Protein AF-A0A8T6M2P7-F1 (afdb_monomer)

Mean predicted aligned error: 11.7 Å

Structure (mmCIF, N/CA/C/O backbone):
data_AF-A0A8T6M2P7-F1
#
_entry.id   AF-A0A8T6M2P7-F1
#
loop_
_atom_site.group_PDB
_atom_site.id
_atom_site.type_symbol
_atom_site.label_atom_id
_atom_site.label_alt_id
_atom_site.label_comp_id
_atom_site.label_asym_id
_atom_site.label_entity_id
_atom_site.label_seq_id
_atom_site.pdbx_PDB_ins_code
_atom_site.Cartn_x
_atom_site.Cartn_y
_atom_site.Cartn_z
_atom_site.occupancy
_atom_site.B_iso_or_equiv
_atom_site.auth_seq_id
_atom_site.auth_comp_id
_atom_site.auth_asym_id
_atom_site.auth_atom_id
_atom_site.pdbx_PDB_model_num
ATOM 1 N N . MET A 1 1 ? 27.983 -10.995 -62.025 1.00 60.03 1 MET A N 1
ATOM 2 C CA . MET A 1 1 ? 27.140 -9.957 -61.396 1.00 60.03 1 MET A CA 1
ATOM 3 C C . MET A 1 1 ? 27.778 -8.619 -61.694 1.00 60.03 1 MET A C 1
ATOM 5 O O . MET A 1 1 ? 28.955 -8.436 -61.395 1.00 60.03 1 MET A O 1
ATOM 9 N N . LYS A 1 2 ? 27.088 -7.761 -62.441 1.00 78.69 2 LYS A N 1
ATOM 10 C CA . LYS A 1 2 ? 27.677 -6.520 -62.961 1.00 78.69 2 LYS A CA 1
ATOM 11 C C . LYS A 1 2 ? 27.870 -5.555 -61.789 1.00 78.69 2 LYS A C 1
ATOM 13 O O . LYS A 1 2 ? 26.997 -5.459 -60.938 1.00 78.69 2 LYS A O 1
ATOM 18 N N . LYS A 1 3 ? 28.987 -4.817 -61.749 1.00 79.62 3 LYS A N 1
ATOM 19 C CA . LYS A 1 3 ? 29.304 -3.851 -60.669 1.00 79.62 3 LYS A CA 1
ATOM 20 C C . LYS A 1 3 ? 28.140 -2.888 -60.363 1.00 79.62 3 LYS A C 1
ATOM 22 O O . LYS A 1 3 ? 27.962 -2.479 -59.227 1.00 79.62 3 LYS A O 1
ATOM 27 N N . ILE A 1 4 ? 27.316 -2.589 -61.368 1.00 85.81 4 ILE A N 1
ATOM 28 C CA . ILE A 1 4 ? 26.108 -1.759 -61.261 1.00 85.81 4 ILE A CA 1
ATOM 29 C C . ILE A 1 4 ? 25.010 -2.430 -60.412 1.00 85.81 4 ILE A C 1
ATOM 31 O O . ILE A 1 4 ? 24.391 -1.764 -59.592 1.00 85.81 4 ILE A O 1
ATOM 35 N N . GLU A 1 5 ? 24.800 -3.744 -60.543 1.00 84.06 5 GLU A N 1
ATOM 36 C CA . GLU A 1 5 ? 23.811 -4.495 -59.746 1.00 84.06 5 GLU A CA 1
ATOM 37 C C . GLU A 1 5 ? 24.174 -4.463 -58.256 1.00 84.06 5 GLU A C 1
ATOM 39 O O . GLU A 1 5 ? 23.307 -4.291 -57.404 1.00 84.06 5 GLU A O 1
ATOM 44 N N . GLN A 1 6 ? 25.469 -4.539 -57.937 1.00 87.31 6 GLN A N 1
ATOM 45 C CA . GLN A 1 6 ? 25.955 -4.449 -56.557 1.00 87.31 6 GLN A CA 1
ATOM 46 C C . GLN A 1 6 ? 25.740 -3.053 -55.953 1.00 87.31 6 GLN A C 1
ATOM 48 O O . GLN A 1 6 ? 25.388 -2.942 -54.781 1.00 87.31 6 GLN A O 1
ATOM 53 N N . ILE A 1 7 ? 25.900 -1.993 -56.752 1.00 90.19 7 ILE A N 1
ATOM 54 C CA . ILE A 1 7 ? 25.670 -0.608 -56.311 1.00 90.19 7 ILE A CA 1
ATOM 55 C C . ILE A 1 7 ? 24.182 -0.365 -56.030 1.00 90.19 7 ILE A C 1
ATOM 57 O O . ILE A 1 7 ? 23.840 0.251 -55.022 1.00 90.19 7 ILE A O 1
ATOM 61 N N . LEU A 1 8 ? 23.291 -0.886 -56.878 1.00 90.62 8 LEU A N 1
ATOM 62 C CA . LEU A 1 8 ? 21.844 -0.754 -56.686 1.00 90.62 8 LEU A CA 1
ATOM 63 C C . LEU A 1 8 ? 21.366 -1.473 -55.418 1.00 90.62 8 LEU A C 1
ATOM 65 O O . LEU A 1 8 ? 20.570 -0.917 -54.663 1.00 90.62 8 LEU A O 1
ATOM 69 N N . ILE A 1 9 ? 21.900 -2.666 -55.144 1.00 91.31 9 ILE A N 1
ATOM 70 C CA . ILE A 1 9 ? 21.602 -3.409 -53.911 1.00 91.31 9 ILE A CA 1
ATOM 71 C C . ILE A 1 9 ? 22.096 -2.637 -52.679 1.00 91.31 9 ILE A C 1
ATOM 73 O O . ILE A 1 9 ? 21.361 -2.513 -51.700 1.00 91.31 9 ILE A O 1
ATOM 77 N N . ALA A 1 10 ? 23.302 -2.064 -52.731 1.00 89.62 10 ALA A N 1
ATOM 78 C CA . ALA A 1 10 ? 23.841 -1.274 -51.625 1.00 89.62 10 ALA A CA 1
ATOM 79 C C . ALA A 1 10 ? 22.980 -0.034 -51.317 1.00 89.62 10 ALA A C 1
ATOM 81 O O . ALA A 1 10 ? 22.685 0.239 -50.154 1.00 89.62 10 ALA A O 1
ATOM 82 N N . LEU A 1 11 ? 22.519 0.682 -52.348 1.00 90.31 11 LEU A N 1
ATOM 83 C CA . LEU A 1 11 ? 21.646 1.849 -52.185 1.00 90.31 11 LEU A CA 1
ATOM 84 C C . LEU A 1 11 ? 20.274 1.480 -51.607 1.00 90.31 11 LEU A C 1
ATOM 86 O O . LEU A 1 11 ? 19.764 2.195 -50.745 1.00 90.31 11 LEU A O 1
ATOM 90 N N . ALA A 1 12 ? 19.703 0.349 -52.029 1.00 89.44 12 ALA A N 1
ATOM 91 C CA . ALA A 1 12 ? 18.436 -0.139 -51.494 1.00 89.44 12 ALA A CA 1
ATOM 92 C C . ALA A 1 12 ? 18.533 -0.455 -49.990 1.00 89.44 12 ALA A C 1
ATOM 94 O O . ALA A 1 12 ? 17.658 -0.064 -49.219 1.00 89.44 12 ALA A O 1
ATOM 95 N N . ILE A 1 13 ? 19.624 -1.094 -49.555 1.00 89.44 13 ILE A N 1
ATOM 96 C CA . ILE A 1 13 ? 19.855 -1.421 -48.140 1.00 89.44 13 ILE A CA 1
ATOM 97 C C . ILE A 1 13 ? 20.006 -0.147 -47.298 1.00 89.44 13 ILE A C 1
ATOM 99 O O . ILE A 1 13 ? 19.407 -0.042 -46.229 1.00 89.44 13 ILE A O 1
ATOM 103 N N . ILE A 1 14 ? 20.751 0.848 -47.788 1.00 87.94 14 ILE A N 1
ATOM 104 C CA . ILE A 1 14 ? 20.923 2.134 -47.093 1.00 87.94 14 ILE A CA 1
ATOM 105 C C . ILE A 1 14 ? 19.579 2.860 -46.947 1.00 87.94 14 ILE A C 1
ATOM 107 O O . ILE A 1 14 ? 19.280 3.381 -45.874 1.00 87.94 14 ILE A O 1
ATOM 111 N N . GLY A 1 15 ? 18.743 2.846 -47.989 1.00 85.44 15 GLY A N 1
ATOM 112 C CA . GLY A 1 15 ? 17.400 3.427 -47.940 1.00 85.44 15 GLY A CA 1
ATOM 113 C C . GLY A 1 15 ? 16.510 2.785 -46.873 1.00 85.44 15 GLY A C 1
ATOM 114 O O . GLY A 1 15 ? 15.814 3.491 -46.146 1.00 85.44 15 GLY A O 1
ATOM 115 N N . ILE A 1 16 ? 16.584 1.460 -46.720 1.00 83.94 16 ILE A N 1
ATOM 116 C CA . ILE A 1 16 ? 15.831 0.721 -45.694 1.00 83.94 16 ILE A CA 1
ATOM 117 C C . ILE A 1 16 ? 16.305 1.093 -44.284 1.00 83.94 16 ILE A C 1
ATOM 119 O O . ILE A 1 16 ? 15.477 1.288 -43.399 1.00 83.94 16 ILE A O 1
ATOM 123 N N . ILE A 1 17 ? 17.614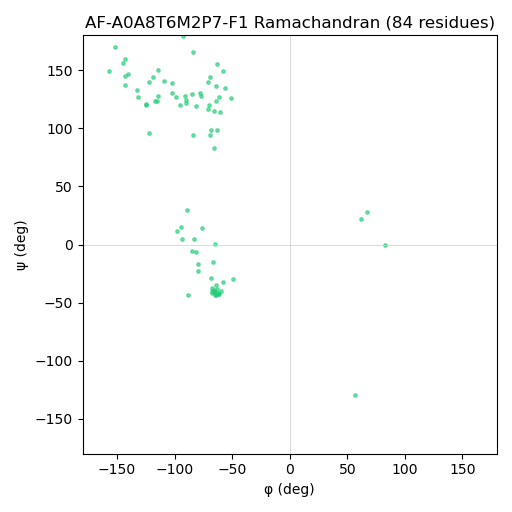 1.252 -44.073 1.00 82.06 17 ILE A N 1
ATOM 124 C CA . ILE A 1 17 ? 18.181 1.609 -42.761 1.00 82.06 17 ILE A CA 1
ATOM 125 C C . ILE A 1 17 ? 17.716 3.002 -42.303 1.00 82.06 17 ILE A C 1
ATOM 127 O O . ILE A 1 17 ? 17.475 3.205 -41.115 1.00 82.06 17 ILE A O 1
ATOM 131 N N . ILE A 1 18 ? 17.532 3.948 -43.230 1.00 81.69 18 ILE A N 1
ATOM 132 C CA . ILE A 1 18 ? 17.046 5.307 -42.922 1.00 81.69 18 ILE A CA 1
ATO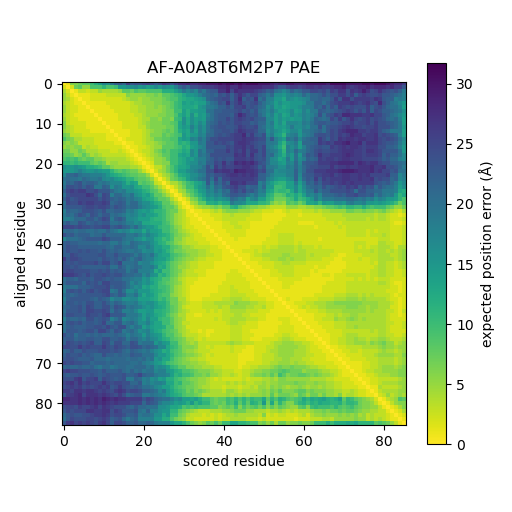M 133 C C . ILE A 1 18 ? 15.578 5.296 -42.463 1.00 81.69 18 ILE A C 1
ATOM 135 O O . ILE A 1 18 ? 15.178 6.147 -41.670 1.00 81.69 18 ILE A O 1
ATOM 139 N N . LEU A 1 19 ? 14.783 4.327 -42.927 1.00 78.38 19 LEU A N 1
ATOM 140 C CA . LEU A 1 19 ? 13.366 4.191 -42.575 1.00 78.38 19 LEU A CA 1
ATOM 141 C C . LEU A 1 19 ? 13.134 3.511 -41.220 1.00 78.38 19 LEU A C 1
ATOM 143 O O . LEU A 1 19 ? 11.991 3.459 -40.767 1.00 78.38 19 LEU A O 1
ATOM 147 N N . ILE A 1 20 ? 14.179 3.000 -40.560 1.00 78.69 20 ILE A N 1
ATOM 148 C CA . ILE A 1 20 ? 14.034 2.388 -39.239 1.00 78.69 20 ILE A CA 1
ATOM 149 C C . ILE A 1 20 ? 13.753 3.507 -38.222 1.00 78.69 20 ILE A C 1
ATOM 151 O O . ILE A 1 20 ? 14.606 4.377 -38.010 1.00 78.69 20 ILE A O 1
ATOM 155 N N . PRO A 1 21 ? 12.574 3.519 -37.574 1.00 76.88 21 PRO A N 1
ATOM 156 C CA . PRO A 1 21 ? 12.251 4.538 -36.591 1.00 76.88 21 PRO A CA 1
ATOM 157 C C . PRO A 1 2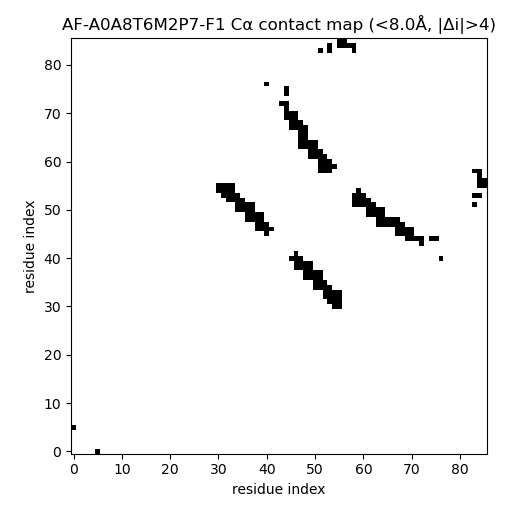1 ? 13.249 4.471 -35.430 1.00 76.88 21 PRO A C 1
ATOM 159 O O . PRO A 1 21 ? 13.439 3.427 -34.806 1.00 76.88 21 PRO A O 1
ATOM 162 N N . LYS A 1 22 ? 13.866 5.613 -35.103 1.00 70.06 22 LYS A N 1
ATOM 163 C CA . LYS A 1 22 ? 14.845 5.754 -34.004 1.00 70.06 22 LYS A CA 1
ATOM 164 C C . LYS A 1 22 ? 14.259 5.510 -32.605 1.00 70.06 22 LYS A C 1
ATOM 166 O O . LYS A 1 22 ? 14.965 5.641 -31.614 1.00 70.06 22 LYS A O 1
ATOM 171 N N . THR A 1 23 ? 12.973 5.190 -32.507 1.00 62.69 23 THR A N 1
ATOM 172 C CA . THR A 1 23 ? 12.209 5.117 -31.259 1.00 62.69 23 THR A CA 1
ATOM 173 C C . THR A 1 23 ? 12.074 3.702 -30.696 1.00 62.69 23 THR A C 1
ATOM 175 O O . THR A 1 23 ? 11.330 3.504 -29.743 1.00 62.69 23 THR A O 1
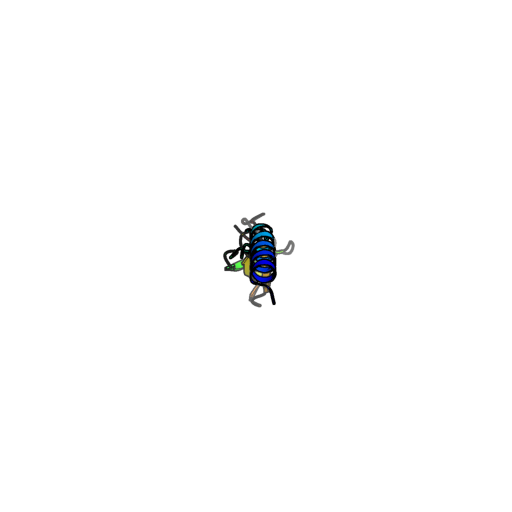ATOM 178 N N . PHE A 1 24 ? 12.820 2.718 -31.213 1.00 61.84 24 PHE A N 1
ATOM 179 C CA . PHE A 1 24 ? 12.822 1.349 -30.674 1.00 61.84 24 PHE A CA 1
ATOM 180 C C . PHE A 1 24 ? 13.621 1.182 -29.367 1.00 61.84 24 PHE A C 1
ATOM 182 O O . PHE A 1 24 ? 13.911 0.068 -28.941 1.00 61.84 24 PHE A O 1
ATOM 189 N N . THR A 1 25 ? 13.984 2.276 -28.701 1.00 68.88 25 THR A N 1
ATOM 190 C CA . THR A 1 25 ? 14.395 2.223 -27.300 1.00 68.88 25 THR A CA 1
ATOM 191 C C . THR A 1 25 ? 13.123 2.256 -26.460 1.00 68.88 25 THR A C 1
ATOM 193 O O . THR A 1 25 ? 12.575 3.330 -26.202 1.00 68.88 25 THR A O 1
ATOM 196 N N . GLY A 1 26 ? 12.608 1.086 -26.075 1.00 60.44 26 GLY A N 1
ATOM 197 C CA . GLY A 1 26 ? 11.534 1.009 -25.087 1.00 60.44 26 GLY A CA 1
ATOM 198 C C . GLY A 1 26 ? 11.933 1.820 -23.855 1.00 60.44 26 GLY A C 1
ATOM 199 O O . GLY A 1 26 ? 13.024 1.626 -23.317 1.00 60.44 26 GLY A O 1
ATOM 200 N N . LYS A 1 27 ? 11.087 2.767 -23.434 1.00 60.62 27 LYS A N 1
ATOM 201 C CA . LYS A 1 27 ? 11.256 3.434 -22.143 1.00 60.62 27 LYS A CA 1
ATOM 202 C C . LYS A 1 27 ? 11.104 2.361 -21.069 1.00 60.62 27 LYS A C 1
ATOM 204 O O . LYS A 1 27 ? 9.988 1.994 -20.726 1.00 60.62 27 LYS A O 1
ATOM 209 N N . VAL A 1 28 ? 12.220 1.842 -20.565 1.00 61.31 28 VAL A N 1
ATOM 210 C CA . VAL A 1 28 ? 12.234 1.137 -19.286 1.00 61.31 28 VAL A CA 1
ATOM 211 C C . VAL A 1 28 ? 11.995 2.217 -18.242 1.00 61.31 28 VAL A C 1
ATOM 213 O O . VAL A 1 28 ? 12.916 2.936 -17.857 1.00 61.31 28 VAL A O 1
ATOM 216 N N . THR A 1 29 ? 10.738 2.412 -17.857 1.00 61.94 29 THR A N 1
ATOM 217 C CA . THR A 1 29 ? 10.420 3.139 -16.635 1.00 61.94 29 THR A CA 1
ATOM 218 C C . THR A 1 29 ? 10.886 2.249 -15.493 1.00 61.94 29 THR A C 1
ATOM 220 O O . THR A 1 29 ? 10.241 1.263 -15.145 1.00 61.94 29 THR A O 1
ATOM 223 N N . LEU A 1 30 ? 12.074 2.547 -14.968 1.00 65.06 30 LEU A N 1
ATOM 224 C CA . LEU A 1 30 ? 12.447 2.133 -13.623 1.00 65.06 30 LEU A CA 1
ATOM 225 C C . LEU A 1 30 ? 11.497 2.893 -12.698 1.00 65.06 30 LEU A C 1
ATOM 227 O O . LEU A 1 30 ? 11.790 4.009 -12.289 1.00 65.06 30 LEU A O 1
ATOM 231 N N . GLU A 1 31 ? 10.293 2.363 -12.500 1.00 73.75 31 GLU A N 1
ATOM 232 C CA . GLU A 1 31 ? 9.438 2.848 -11.426 1.00 73.75 31 GLU A CA 1
ATOM 233 C C . GLU A 1 31 ? 10.155 2.524 -10.119 1.00 73.75 31 GLU A C 1
ATOM 235 O O . GLU A 1 31 ? 10.540 1.372 -9.890 1.00 73.75 31 GLU A O 1
ATOM 240 N N . ASP A 1 32 ? 10.400 3.552 -9.308 1.00 85.12 32 ASP A N 1
ATOM 241 C CA . ASP A 1 32 ? 11.076 3.398 -8.028 1.00 85.12 32 ASP A CA 1
ATOM 242 C C . ASP A 1 32 ? 10.240 2.474 -7.144 1.00 85.12 32 ASP A C 1
ATOM 244 O O . ASP A 1 32 ? 9.103 2.781 -6.780 1.00 85.12 32 ASP A O 1
ATOM 248 N N . LYS A 1 33 ? 10.796 1.300 -6.843 1.00 91.94 33 LYS A N 1
ATOM 249 C CA . LYS A 1 33 ? 10.158 0.320 -5.969 1.00 91.94 33 LYS A CA 1
ATOM 250 C C . LYS A 1 33 ? 10.603 0.563 -4.545 1.00 91.94 33 LYS A C 1
ATOM 252 O O . LYS A 1 33 ? 11.802 0.581 -4.266 1.00 91.94 33 LYS A O 1
ATOM 257 N N . TYR A 1 34 ? 9.642 0.687 -3.647 1.00 94.06 34 TYR A N 1
ATOM 258 C CA . TYR A 1 34 ? 9.900 0.836 -2.223 1.00 94.06 34 TYR A CA 1
ATOM 259 C C . TYR A 1 34 ? 8.851 0.092 -1.407 1.00 94.06 34 TYR A C 1
ATOM 261 O O . TYR A 1 34 ? 7.770 -0.243 -1.895 1.00 94.06 34 TYR A O 1
ATOM 269 N N . SER A 1 35 ? 9.200 -0.199 -0.157 1.00 96.00 35 SER A N 1
ATOM 270 C CA . SER A 1 35 ? 8.319 -0.897 0.768 1.00 96.00 35 SER A CA 1
ATOM 271 C C . SER A 1 35 ? 8.468 -0.362 2.180 1.00 96.00 35 SER A C 1
ATOM 273 O O . SER A 1 35 ? 9.580 -0.044 2.605 1.00 96.00 35 SER A O 1
ATOM 275 N N . TYR A 1 36 ? 7.369 -0.328 2.920 1.00 95.56 36 TYR A N 1
ATOM 276 C CA . TYR A 1 36 ? 7.333 0.084 4.319 1.00 95.56 36 TYR A CA 1
ATOM 277 C C . TYR A 1 36 ? 6.178 -0.611 5.049 1.00 95.56 36 TYR A C 1
ATOM 279 O O . TYR A 1 36 ? 5.351 -1.279 4.428 1.00 95.56 36 TYR A O 1
ATOM 287 N N . THR A 1 37 ? 6.132 -0.495 6.374 1.00 95.12 37 THR A N 1
ATOM 288 C CA . THR A 1 37 ? 5.058 -1.067 7.197 1.00 95.12 37 THR A CA 1
ATOM 289 C C . THR A 1 37 ? 4.059 0.001 7.618 1.00 95.12 37 THR A C 1
ATOM 291 O O . THR A 1 37 ? 4.467 1.090 8.027 1.00 95.12 37 THR A O 1
ATOM 294 N N . LYS A 1 38 ? 2.765 -0.318 7.582 1.00 93.19 38 LYS A N 1
ATOM 295 C CA . LYS A 1 38 ? 1.686 0.576 8.016 1.00 93.19 38 LYS A CA 1
ATOM 296 C C . LYS A 1 38 ? 0.574 -0.208 8.706 1.00 93.19 38 LYS A C 1
ATOM 298 O O . LYS A 1 38 ? 0.162 -1.248 8.201 1.00 93.19 38 LYS A O 1
ATOM 303 N N . ALA A 1 39 ? 0.070 0.331 9.813 1.00 93.62 39 ALA A N 1
ATOM 304 C CA . ALA A 1 39 ? -1.142 -0.162 10.457 1.00 93.62 39 ALA A CA 1
ATOM 305 C C . ALA A 1 39 ? -2.374 0.336 9.691 1.00 93.62 39 ALA A C 1
ATOM 307 O O . ALA A 1 39 ? -2.488 1.537 9.432 1.00 93.62 39 ALA A O 1
ATOM 308 N N . ILE A 1 40 ? -3.294 -0.567 9.359 1.00 93.12 40 ILE A N 1
ATOM 309 C CA . ILE A 1 40 ? -4.587 -0.253 8.748 1.00 93.12 40 ILE A CA 1
ATOM 310 C C . ILE A 1 40 ? -5.671 -0.697 9.722 1.00 93.12 40 ILE A C 1
ATOM 312 O O . ILE A 1 40 ? -5.691 -1.855 10.137 1.00 93.12 40 ILE A O 1
ATOM 316 N N . CYS A 1 41 ? -6.540 0.238 10.098 1.00 92.88 41 CYS A N 1
ATOM 317 C CA . CYS A 1 41 ? -7.604 0.010 11.066 1.00 92.88 41 CYS A CA 1
ATOM 318 C C . CYS A 1 41 ? -8.976 0.010 10.386 1.00 92.88 41 CYS A C 1
ATOM 320 O O . CYS A 1 41 ? -9.216 0.813 9.482 1.00 92.88 41 CYS A O 1
ATOM 322 N N . ASP A 1 42 ? -9.860 -0.890 10.811 1.00 91.50 42 ASP A N 1
ATOM 323 C CA . ASP A 1 42 ? -11.237 -0.978 10.329 1.00 91.50 42 ASP A CA 1
ATOM 324 C C . ASP A 1 42 ? -12.224 -0.179 11.203 1.00 91.50 42 ASP A C 1
ATOM 326 O O . ASP A 1 42 ? -11.862 0.437 12.208 1.00 91.50 42 ASP A O 1
ATOM 330 N N . GLU A 1 43 ? -13.501 -0.199 10.816 1.00 90.62 43 GLU A N 1
ATOM 331 C CA . GLU A 1 43 ? -14.585 0.470 11.549 1.00 90.62 43 GLU A CA 1
ATOM 332 C C . GLU A 1 43 ? -14.866 -0.151 12.931 1.00 90.62 43 GLU A C 1
ATOM 334 O O . GLU A 1 43 ? -15.526 0.472 13.760 1.00 90.62 43 GLU A O 1
ATOM 339 N N . ASN A 1 44 ? -14.364 -1.360 13.200 1.00 93.12 44 ASN A N 1
ATOM 340 C CA . ASN A 1 44 ? -14.517 -2.060 14.474 1.00 93.12 44 ASN A CA 1
ATOM 341 C C . ASN A 1 44 ? -13.331 -1.817 15.411 1.00 93.12 44 ASN A C 1
ATOM 343 O O . ASN A 1 44 ? -13.176 -2.558 16.383 1.00 93.12 44 ASN A O 1
ATOM 347 N N . ASN A 1 45 ? -12.483 -0.818 15.140 1.00 93.88 45 ASN A N 1
ATOM 348 C CA . ASN A 1 45 ? -11.282 -0.524 15.922 1.00 93.88 45 ASN A CA 1
ATOM 349 C C . ASN A 1 45 ? -10.255 -1.675 15.929 1.00 93.88 45 ASN A C 1
ATOM 351 O O . ASN A 1 45 ? -9.401 -1.752 16.817 1.00 93.88 45 ASN A O 1
ATOM 355 N N . TYR A 1 46 ? -10.317 -2.564 14.937 1.00 94.62 46 TYR A N 1
ATOM 356 C CA . TYR A 1 46 ? -9.320 -3.600 14.713 1.00 94.62 46 TYR A CA 1
ATOM 357 C C . TYR A 1 46 ? -8.232 -3.059 13.790 1.00 94.62 46 TYR A C 1
ATOM 359 O O . TYR A 1 46 ? -8.513 -2.646 12.668 1.00 94.62 46 TYR A O 1
ATOM 367 N N . CYS A 1 47 ? -6.986 -3.067 14.257 1.00 94.88 47 CYS A N 1
ATOM 368 C CA . CYS A 1 47 ? -5.832 -2.591 13.504 1.00 94.88 47 CYS A CA 1
ATOM 369 C C . CYS A 1 47 ? -4.885 -3.747 13.201 1.00 94.88 47 CYS A C 1
ATOM 371 O O . CYS A 1 47 ? -4.440 -4.433 14.121 1.00 94.88 47 CYS A O 1
ATOM 373 N N . GLU A 1 48 ? -4.516 -3.912 11.935 1.00 96.12 48 GLU A N 1
ATOM 374 C CA . GLU A 1 48 ? -3.528 -4.896 11.496 1.00 96.12 48 GLU A CA 1
ATOM 375 C C . GLU A 1 48 ? -2.373 -4.210 10.761 1.00 96.12 48 GLU A C 1
ATOM 377 O O . GLU A 1 48 ? -2.570 -3.265 9.994 1.00 96.12 48 GLU A O 1
ATOM 382 N N . ASP A 1 49 ? -1.153 -4.681 11.012 1.00 96.12 49 ASP A N 1
ATOM 383 C CA . ASP A 1 49 ? 0.051 -4.178 10.364 1.00 96.12 49 ASP A CA 1
ATOM 384 C C . ASP A 1 49 ? 0.265 -4.865 9.014 1.00 96.12 49 ASP A C 1
ATOM 386 O O . ASP A 1 49 ? 0.322 -6.096 8.915 1.00 96.12 49 ASP A O 1
ATOM 390 N N . TYR A 1 50 ? 0.480 -4.061 7.978 1.00 96.44 50 TYR A N 1
ATOM 391 C CA . TYR A 1 50 ? 0.735 -4.506 6.614 1.00 96.44 50 TYR A CA 1
ATOM 392 C C . TYR A 1 50 ? 2.108 -4.056 6.129 1.00 96.44 50 TYR A C 1
ATOM 394 O O . TYR A 1 50 ? 2.544 -2.938 6.398 1.00 96.44 50 TYR A O 1
ATOM 402 N N . VAL A 1 51 ? 2.765 -4.905 5.341 1.00 97.75 51 VAL A N 1
ATOM 403 C CA . VAL A 1 51 ? 3.835 -4.494 4.429 1.00 97.75 51 VAL A CA 1
ATOM 404 C C . VAL A 1 51 ? 3.182 -3.952 3.162 1.00 97.75 51 VAL A C 1
ATOM 406 O O . VAL A 1 51 ? 2.462 -4.674 2.467 1.00 97.75 51 VAL A O 1
ATOM 409 N N . ILE A 1 52 ? 3.441 -2.682 2.873 1.00 96.75 52 ILE A N 1
ATOM 410 C CA . ILE A 1 52 ? 3.006 -1.980 1.670 1.00 96.75 52 ILE A CA 1
ATOM 411 C C . ILE A 1 52 ? 4.175 -1.962 0.695 1.00 96.75 52 ILE A C 1
ATOM 413 O O . ILE A 1 52 ? 5.268 -1.525 1.048 1.00 96.75 52 ILE A O 1
ATOM 417 N N . GLU A 1 53 ? 3.946 -2.425 -0.529 1.00 97.06 53 GLU A N 1
ATOM 418 C CA . GLU A 1 53 ? 4.910 -2.385 -1.625 1.00 97.06 53 GLU A CA 1
ATOM 419 C C . GLU A 1 53 ? 4.364 -1.474 -2.730 1.00 97.06 53 GLU A C 1
ATOM 421 O O . GLU A 1 53 ? 3.266 -1.702 -3.248 1.00 97.06 53 GLU A O 1
ATOM 426 N N . CYS A 1 54 ? 5.139 -0.458 -3.104 1.00 95.56 54 CYS A N 1
ATOM 427 C CA . CYS A 1 54 ? 4.784 0.540 -4.109 1.00 95.56 54 CYS A CA 1
ATOM 428 C C . CYS A 1 54 ? 5.705 0.450 -5.333 1.00 95.56 54 CYS A C 1
ATOM 430 O O . CYS A 1 54 ? 6.874 0.068 -5.231 1.00 95.56 54 CYS A O 1
ATOM 432 N N . SER A 1 55 ? 5.163 0.812 -6.496 1.00 93.50 55 SER A N 1
ATOM 433 C CA . SER A 1 55 ? 5.885 1.020 -7.754 1.00 93.50 55 SER A CA 1
ATOM 434 C C . SER A 1 55 ? 5.603 2.452 -8.204 1.00 93.50 55 SER A C 1
ATOM 436 O O . SER A 1 55 ? 4.531 2.747 -8.738 1.00 93.50 55 SER A O 1
ATOM 438 N N . GLY A 1 56 ? 6.508 3.377 -7.874 1.00 90.19 56 GLY A N 1
ATOM 439 C CA . GLY A 1 56 ? 6.206 4.809 -7.896 1.00 90.19 56 GLY A CA 1
ATOM 440 C C . GLY A 1 56 ? 5.008 5.134 -6.994 1.00 90.19 56 GLY A C 1
ATOM 441 O O . GLY A 1 56 ? 4.935 4.663 -5.863 1.00 90.19 56 GLY A O 1
ATOM 442 N N . SER A 1 57 ? 4.028 5.864 -7.527 1.00 91.00 57 SER A N 1
ATOM 443 C CA . SER A 1 57 ? 2.793 6.238 -6.820 1.00 91.00 57 SER A CA 1
ATOM 444 C C . SER A 1 57 ? 1.697 5.162 -6.846 1.00 91.00 57 SER A C 1
ATOM 446 O O . SER A 1 57 ? 0.575 5.399 -6.397 1.00 91.00 57 SER A O 1
ATOM 448 N N . SER A 1 58 ? 1.981 3.979 -7.400 1.00 91.81 58 SER A N 1
ATOM 449 C CA . SER A 1 58 ? 1.005 2.892 -7.518 1.00 91.81 58 SER A CA 1
ATOM 450 C C . SER A 1 58 ? 1.227 1.819 -6.461 1.00 91.81 58 SER A C 1
ATOM 452 O O . SER A 1 58 ? 2.331 1.289 -6.324 1.00 91.81 58 SER A O 1
ATOM 454 N N . LEU A 1 59 ? 0.152 1.440 -5.764 1.00 94.12 59 LEU A N 1
ATOM 455 C CA . LEU A 1 59 ? 0.163 0.295 -4.857 1.00 94.12 59 LEU A CA 1
ATOM 456 C C . LEU A 1 59 ? 0.361 -0.988 -5.665 1.00 94.12 59 LEU A C 1
ATOM 458 O O . LEU A 1 59 ? -0.499 -1.373 -6.456 1.00 94.12 59 LEU A O 1
ATOM 462 N N . ALA A 1 60 ? 1.488 -1.657 -5.447 1.00 94.56 60 ALA A N 1
ATOM 463 C CA . ALA A 1 60 ? 1.793 -2.924 -6.091 1.00 94.56 60 ALA A CA 1
ATOM 464 C C . ALA A 1 60 ? 1.259 -4.100 -5.270 1.00 94.56 60 ALA A C 1
ATOM 466 O O . ALA A 1 60 ? 0.689 -5.040 -5.830 1.00 94.56 60 ALA A O 1
ATOM 467 N N . ARG A 1 61 ? 1.445 -4.065 -3.944 1.00 96.56 61 ARG A N 1
ATOM 468 C CA . ARG A 1 61 ? 1.024 -5.150 -3.055 1.00 96.56 61 ARG A CA 1
ATOM 469 C C . ARG A 1 61 ? 0.821 -4.684 -1.617 1.00 96.56 61 ARG A C 1
ATOM 471 O O . ARG A 1 61 ? 1.504 -3.791 -1.130 1.00 96.56 61 ARG A O 1
ATOM 478 N N . LEU A 1 62 ? -0.113 -5.354 -0.950 1.00 96.38 62 LEU A N 1
ATOM 479 C CA . LEU A 1 62 ? -0.401 -5.225 0.470 1.00 96.38 62 LEU A CA 1
ATOM 480 C C . LEU A 1 62 ? -0.315 -6.623 1.093 1.00 96.38 62 LEU A C 1
ATOM 482 O O . LEU A 1 62 ? -1.019 -7.531 0.647 1.00 96.38 62 LEU A O 1
ATOM 486 N N . THR A 1 63 ? 0.563 -6.825 2.073 1.00 97.88 63 THR A N 1
ATOM 487 C CA . THR A 1 63 ? 0.753 -8.135 2.719 1.00 97.88 63 THR A CA 1
ATOM 488 C C . THR A 1 63 ? 0.577 -8.007 4.230 1.00 97.88 63 THR A C 1
ATOM 490 O O . THR A 1 63 ? 1.350 -7.268 4.840 1.00 97.88 63 THR A O 1
ATOM 493 N N . PRO A 1 64 ? -0.388 -8.709 4.853 1.00 96.56 64 PRO A N 1
ATOM 494 C CA . PRO A 1 64 ? -0.537 -8.687 6.303 1.00 96.56 64 PRO A CA 1
ATOM 495 C C . PRO A 1 64 ? 0.698 -9.298 6.961 1.00 96.56 64 PRO A C 1
ATOM 497 O O . PRO A 1 64 ? 1.212 -10.331 6.525 1.00 96.56 64 PRO A O 1
ATOM 500 N N . THR A 1 65 ? 1.182 -8.658 8.019 1.00 96.62 65 THR A N 1
ATOM 501 C CA . THR A 1 65 ? 2.300 -9.172 8.822 1.00 96.62 65 THR A CA 1
ATOM 502 C C . THR A 1 65 ? 1.854 -10.259 9.800 1.00 96.62 65 THR A C 1
ATOM 504 O O . THR A 1 65 ? 2.691 -10.995 10.321 1.00 96.62 65 THR A O 1
ATOM 507 N N . GLY A 1 66 ? 0.543 -10.362 10.050 1.00 93.25 66 GLY A N 1
ATOM 508 C CA . GLY A 1 66 ? -0.048 -11.218 11.076 1.00 93.25 66 GLY A CA 1
ATOM 509 C C . GLY A 1 66 ? -0.040 -10.605 12.481 1.00 93.25 66 GLY A C 1
ATOM 510 O O . GLY A 1 66 ? -0.536 -11.238 13.412 1.00 93.25 66 GLY A O 1
ATOM 511 N N . PHE A 1 67 ? 0.500 -9.394 12.653 1.00 95.25 67 PHE A N 1
ATOM 512 C CA . PHE A 1 67 ? 0.353 -8.626 13.885 1.00 95.25 67 PHE A CA 1
ATOM 513 C C . PHE A 1 67 ? -0.883 -7.742 13.808 1.00 95.25 67 PHE A C 1
ATOM 515 O O . PHE A 1 67 ? -1.013 -6.914 12.908 1.00 95.25 67 PHE A O 1
ATOM 522 N N . ALA A 1 68 ? -1.767 -7.906 14.787 1.00 96.38 68 ALA A N 1
ATOM 523 C CA . ALA A 1 68 ? -2.962 -7.100 14.918 1.00 96.38 68 ALA A CA 1
ATOM 524 C C . ALA A 1 68 ? -3.301 -6.847 16.385 1.00 96.38 68 ALA A C 1
ATOM 526 O O . ALA A 1 68 ? -2.921 -7.616 17.274 1.00 96.38 68 ALA A O 1
ATOM 527 N N . LEU A 1 69 ? -4.039 -5.771 16.625 1.00 96.19 69 LEU A N 1
ATOM 528 C CA . LEU A 1 69 ? -4.534 -5.394 17.938 1.00 96.19 69 LEU A CA 1
ATOM 529 C C . LEU A 1 69 ? -5.960 -4.856 17.828 1.00 96.19 69 LEU A C 1
ATOM 531 O O . LEU A 1 69 ? -6.327 -4.193 16.860 1.00 96.19 69 LEU A O 1
ATOM 535 N N . GLN A 1 70 ? -6.745 -5.124 18.862 1.00 97.12 70 GLN A N 1
ATOM 536 C CA . GLN A 1 70 ? -8.073 -4.557 19.038 1.00 97.12 70 GLN A CA 1
ATOM 537 C C . GLN A 1 70 ? -7.958 -3.328 19.942 1.00 97.12 70 GLN A C 1
ATOM 539 O O . GLN A 1 70 ? -7.504 -3.453 21.081 1.00 97.12 70 GLN A O 1
ATOM 544 N N . GLN A 1 71 ? -8.355 -2.159 19.445 1.00 96.19 71 GLN A N 1
ATOM 545 C CA . GLN A 1 71 ? -8.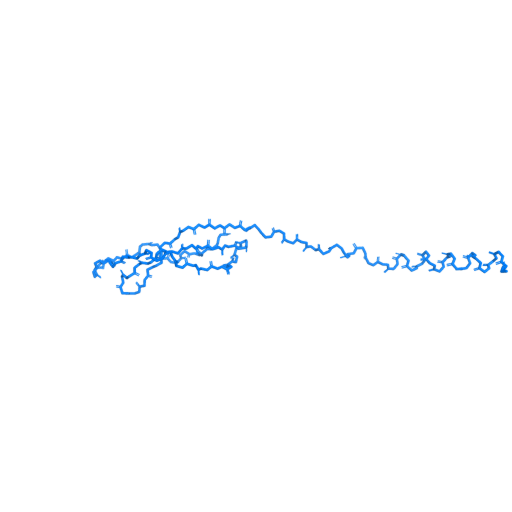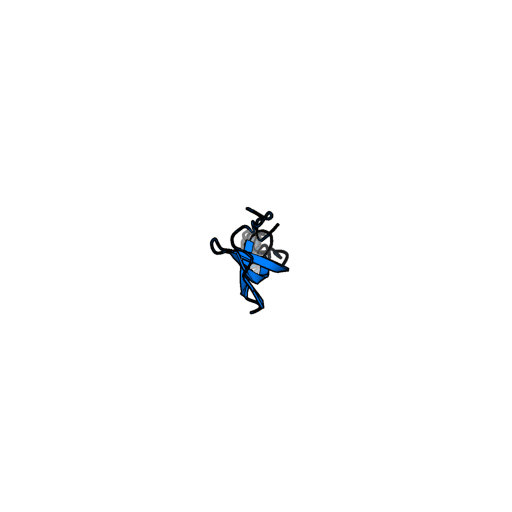419 -0.937 20.245 1.00 96.19 71 GLN A CA 1
ATOM 546 C C . GLN A 1 71 ? -9.740 -0.858 21.029 1.00 96.19 71 GLN A C 1
ATOM 548 O O . GLN A 1 71 ? -10.696 -1.594 20.763 1.00 96.19 71 GLN A O 1
ATOM 553 N N . GLU A 1 72 ? -9.787 0.051 22.005 1.00 96.44 72 GLU A N 1
ATOM 554 C CA . GLU A 1 72 ? -10.991 0.349 22.790 1.00 96.44 72 GLU A CA 1
ATOM 555 C C . GLU A 1 72 ? -12.123 0.926 21.921 1.00 96.44 72 GLU A C 1
ATOM 557 O O . GLU A 1 72 ? -11.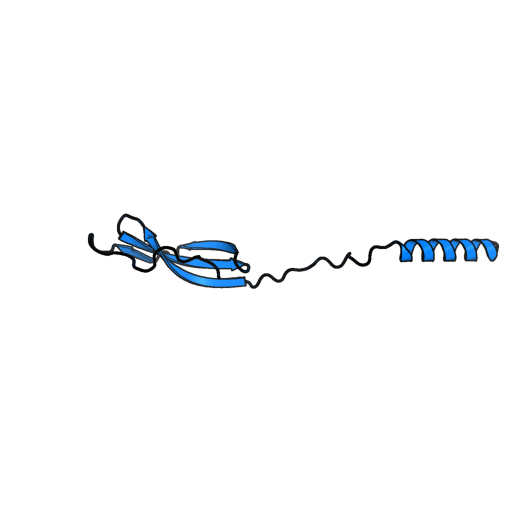869 1.547 20.895 1.00 96.44 72 GLU A O 1
ATOM 562 N N . GLU A 1 73 ? -13.382 0.785 22.349 1.00 91.94 73 GLU A N 1
ATOM 563 C CA . GLU A 1 73 ? -14.573 1.218 21.587 1.00 91.94 73 GLU A CA 1
ATOM 564 C C . GLU A 1 73 ? -14.570 2.719 21.239 1.00 91.94 73 GLU A C 1
ATOM 566 O O . GLU A 1 73 ? -15.024 3.115 20.171 1.00 91.94 73 GLU A O 1
ATOM 571 N N . ASN A 1 74 ? -13.997 3.558 22.106 1.00 92.94 74 ASN A N 1
ATOM 572 C CA . ASN A 1 74 ? -13.917 5.008 21.895 1.00 92.94 74 ASN A CA 1
ATOM 573 C C . ASN A 1 74 ? -12.611 5.458 21.224 1.00 92.94 74 ASN A C 1
ATOM 575 O O . ASN A 1 74 ? -12.357 6.661 21.117 1.00 92.94 74 ASN A O 1
ATOM 579 N N . TRP A 1 75 ? -11.748 4.519 20.829 1.00 92.88 75 TRP A N 1
ATOM 580 C CA . TRP A 1 75 ? -10.533 4.854 20.106 1.00 92.88 75 TRP A CA 1
ATOM 581 C C . TRP A 1 75 ? -10.877 5.353 18.704 1.00 92.88 75 TRP A C 1
ATOM 583 O O . TRP A 1 75 ? -11.826 4.891 18.075 1.00 92.88 75 TRP A O 1
ATOM 593 N N . LYS A 1 76 ? -10.097 6.318 18.221 1.00 87.88 76 LYS A N 1
ATOM 594 C CA . LYS A 1 76 ? -10.249 6.881 16.886 1.00 87.88 76 LYS A CA 1
ATOM 595 C C . LYS A 1 76 ? -8.891 6.933 16.203 1.00 87.88 76 LYS A C 1
ATOM 597 O O . LYS A 1 76 ? -7.961 7.534 16.747 1.00 87.88 76 LYS A O 1
ATOM 602 N N . ASP A 1 77 ? -8.798 6.370 15.001 1.00 87.19 77 ASP A N 1
ATOM 603 C CA . ASP A 1 77 ? -7.607 6.543 14.178 1.00 87.19 77 ASP A CA 1
ATOM 604 C C . ASP A 1 77 ? -7.539 7.986 13.668 1.00 87.19 77 ASP A C 1
ATOM 606 O O . ASP A 1 77 ? -8.437 8.463 12.980 1.00 87.19 77 ASP A O 1
ATOM 610 N N . THR A 1 78 ? -6.476 8.705 14.014 1.00 87.62 78 THR A N 1
ATOM 611 C CA . THR A 1 78 ? -6.251 10.074 13.537 1.00 87.62 78 THR A CA 1
ATOM 612 C C . THR A 1 78 ? -5.557 10.126 12.174 1.00 87.62 78 THR A C 1
ATOM 614 O O . THR A 1 78 ? -5.391 11.214 11.633 1.00 87.62 78 THR A O 1
ATOM 617 N N . ARG A 1 79 ? -5.127 8.984 11.621 1.00 83.69 79 ARG A N 1
ATOM 618 C CA . ARG A 1 79 ? -4.389 8.862 10.347 1.00 83.69 79 ARG A CA 1
ATOM 619 C C . ARG A 1 79 ? -5.325 8.711 9.139 1.00 83.69 79 ARG A C 1
ATOM 621 O O . ARG A 1 79 ? -4.990 8.050 8.157 1.00 83.69 79 ARG A O 1
ATOM 628 N N . GLU A 1 80 ? -6.528 9.279 9.226 1.00 69.12 80 GLU A N 1
ATOM 629 C CA . GLU A 1 80 ? -7.560 9.156 8.192 1.00 69.12 80 GLU A CA 1
ATOM 630 C C . GLU A 1 80 ? -7.045 9.639 6.817 1.00 69.12 80 GLU A C 1
ATOM 632 O O . GLU A 1 80 ? -6.480 10.725 6.698 1.00 69.12 80 GLU A O 1
ATOM 637 N N . ASN A 1 81 ? -7.325 8.860 5.762 1.00 68.75 81 ASN A N 1
ATOM 638 C CA . ASN A 1 81 ? -7.141 9.220 4.343 1.00 68.75 81 ASN A CA 1
ATOM 639 C C . ASN A 1 81 ? -5.700 9.400 3.832 1.00 68.75 81 ASN A C 1
ATOM 641 O O . ASN A 1 81 ? -5.474 10.127 2.864 1.00 68.75 81 ASN A O 1
ATOM 645 N N . GLU A 1 82 ? -4.720 8.721 4.419 1.00 78.81 82 GLU A N 1
ATOM 646 C CA . GLU A 1 82 ? -3.379 8.696 3.836 1.00 78.81 82 GLU A CA 1
ATOM 647 C C . GLU A 1 82 ? -3.303 7.743 2.632 1.00 78.81 82 GLU A C 1
ATOM 649 O O . GLU A 1 82 ? -3.628 6.557 2.744 1.00 78.81 82 GLU A O 1
ATOM 654 N N . ASN A 1 83 ? -2.808 8.241 1.495 1.00 87.56 83 ASN A N 1
ATOM 655 C CA . ASN A 1 83 ? -2.445 7.391 0.363 1.00 87.56 83 ASN A CA 1
ATOM 656 C C . ASN A 1 83 ? -1.400 6.346 0.791 1.00 87.56 83 ASN A C 1
ATOM 658 O O . ASN A 1 83 ? -0.579 6.579 1.679 1.00 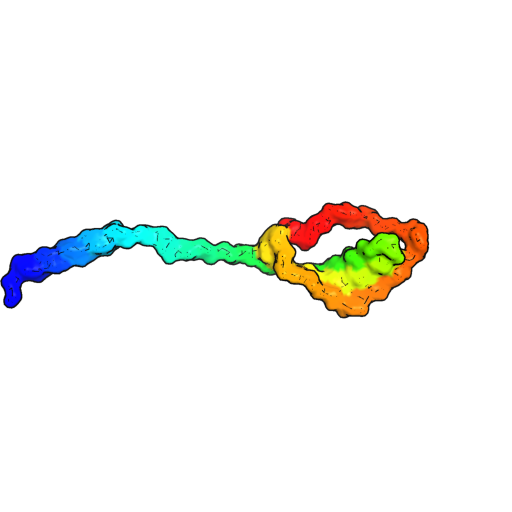87.56 83 ASN A O 1
ATOM 662 N N . PHE A 1 84 ? -1.432 5.173 0.157 1.00 90.31 84 PHE A N 1
ATOM 663 C CA . PHE A 1 84 ? -0.449 4.121 0.431 1.00 90.31 84 PHE A CA 1
ATOM 664 C C . PHE A 1 84 ? 0.890 4.353 -0.270 1.00 90.31 84 PHE A C 1
ATOM 666 O O . PHE A 1 84 ? 1.898 3.813 0.171 1.00 90.31 84 PHE A O 1
ATOM 673 N N . CYS A 1 85 ? 0.913 5.123 -1.350 1.00 91.62 85 CYS A N 1
ATOM 674 C CA . CYS A 1 85 ? 2.123 5.413 -2.100 1.00 91.62 85 CYS A CA 1
ATOM 675 C C . CYS A 1 85 ? 2.182 6.918 -2.364 1.00 91.62 85 CYS A C 1
ATOM 677 O O . CYS A 1 85 ? 1.173 7.501 -2.773 1.00 91.62 85 CYS A O 1
ATOM 679 N N . ASP A 1 86 ? 3.350 7.501 -2.117 1.00 82.12 86 ASP A N 1
ATOM 680 C CA . ASP A 1 86 ? 3.712 8.888 -2.420 1.00 82.12 86 ASP A CA 1
ATOM 681 C C . ASP A 1 86 ? 4.371 8.998 -3.804 1.00 82.12 86 ASP A C 1
ATOM 683 O O . ASP A 1 86 ? 5.104 8.051 -4.197 1.00 82.12 86 ASP A O 1
#

Sequence (86 aa):
MKKIEQILIALAIIGIIILIPKTFTGKVTLEDKYSYTKAICDENNYCEDYVIECSGSSLARLTPTGFALQQEENWKDTRENENFCD

Solvent-accessible surface area (backbone atoms only — not comparable to full-atom values): 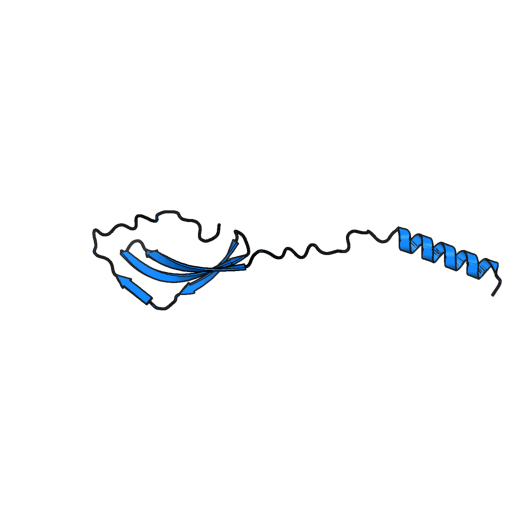5408 Å² total; per-residue (Å²): 132,58,75,64,60,56,50,52,53,54,52,53,52,54,56,54,60,71,67,54,72,89,71,79,67,75,82,78,74,80,55,59,68,50,71,51,77,48,76,50,66,52,97,79,34,40,31,37,34,25,42,39,32,24,45,37,64,38,78,70,46,78,42,78,69,82,49,67,51,78,54,57,93,86,61,74,83,85,74,72,88,68,75,92,33,109

Radius of gyration: 29.04 Å; Cα contacts (8 Å, |Δi|>4): 99; chains: 1; bounding box: 44×21×86 Å

Secondary structure (DSSP, 8-state):
--HHHHHHHHHHHHHHHHTS-TT-S-------EEEEEEEEE-TTSEEEEEEEEEETTEEEEEEEEEEEEEPPTT---S-TT--S--

Foldseek 3Di:
DDPVVVVVVVVVVVVVVVPPPPPPPPPPPQQPKDWDKDWDADPQQKIFIWIFIDRAQHTPDTGTPPDIDRDDPPDDDPPPPDRSHD

Nearest PDB structures (foldseek):
  4mdb-assembly1_A  TM=6.148E-01  e=1.483E+00  Drosophila mauritiana
  2f7t-assembly1_A-2  TM=6.118E-01  e=4.041E+00  Drosophila mauritiana
  2nrx-assembly1_A  TM=4.885E-01  e=3.565E+00  Thermotoga maritima
  7zsk-assembly1_D  TM=4.951E-01  e=5.885E+00  Brevibacillus brevis NBRC 100599

pLDDT: mean 86.92, std 10.72, range [60.03, 97.88]